Protein AF-A0A2G6R6C1-F1 (afdb_monomer_lite)

Secondary structure (DSSP, 8-state):
--SB--SGGGTT-BGGGS-HHHHHHHHHTT-HHHHHHHHHHHHS-GGGPBP-SGGGTTSBGGGS-HHHHHHHHHHS-TTSHHHHHHHHHHHHHHHHS-TTSSSTTS---

Structure (mmCIF, N/CA/C/O backbone):
data_AF-A0A2G6R6C1-F1
#
_entry.id   AF-A0A2G6R6C1-F1
#
loop_
_atom_site.group_PDB
_atom_site.id
_atom_site.type_symbol
_atom_site.label_atom_id
_atom_site.label_alt_id
_atom_site.label_comp_id
_atom_site.label_asym_id
_atom_site.label_entity_id
_atom_site.label_seq_id
_atom_site.pdbx_PDB_ins_code
_atom_site.Cartn_x
_atom_site.Cartn_y
_atom_site.Cartn_z
_atom_site.occupancy
_atom_site.B_iso_or_equiv
_atom_site.auth_seq_id
_atom_site.auth_comp_id
_atom_site.auth_asym_id
_atom_site.auth_atom_id
_atom_site.pdbx_PDB_model_num
ATOM 1 N N . MET A 1 1 ? 17.934 9.115 -2.618 1.00 61.44 1 MET A N 1
ATOM 2 C CA . MET A 1 1 ? 16.975 8.943 -3.725 1.00 61.44 1 MET A CA 1
ATOM 3 C C . MET A 1 1 ? 16.399 10.309 -4.036 1.00 61.44 1 MET A C 1
ATOM 5 O O . MET A 1 1 ? 16.113 11.025 -3.087 1.00 61.44 1 MET A O 1
ATOM 9 N N . SER A 1 2 ? 16.336 10.708 -5.306 1.00 72.50 2 SER A N 1
ATOM 10 C CA . SER A 1 2 ? 15.668 11.959 -5.683 1.00 72.50 2 SER A CA 1
ATOM 11 C C . SER A 1 2 ? 14.174 11.812 -5.410 1.00 72.50 2 SER A C 1
ATOM 13 O O . SER A 1 2 ? 13.586 10.823 -5.841 1.00 72.50 2 SER A O 1
ATOM 15 N N . ASP A 1 3 ? 13.561 12.789 -4.742 1.00 81.81 3 ASP A N 1
ATOM 16 C CA . ASP A 1 3 ? 12.105 12.813 -4.529 1.00 81.81 3 ASP A CA 1
ATOM 17 C C . ASP A 1 3 ? 11.329 13.084 -5.825 1.00 81.81 3 ASP A C 1
ATOM 19 O O . ASP A 1 3 ? 10.104 12.980 -5.856 1.00 81.81 3 ASP A O 1
ATOM 23 N N . ILE A 1 4 ? 12.053 13.410 -6.897 1.00 87.12 4 ILE A N 1
ATOM 24 C CA . ILE A 1 4 ? 11.532 13.827 -8.189 1.00 87.12 4 ILE A CA 1
ATOM 25 C C . ILE A 1 4 ? 11.965 12.827 -9.262 1.00 87.12 4 ILE A C 1
ATOM 27 O O . ILE A 1 4 ? 13.128 12.419 -9.309 1.00 87.12 4 ILE A O 1
ATOM 31 N N . ILE A 1 5 ? 11.029 12.491 -10.144 1.00 85.88 5 ILE A N 1
ATOM 32 C CA . ILE A 1 5 ? 11.220 11.662 -11.333 1.00 85.88 5 ILE A CA 1
ATOM 33 C C . ILE A 1 5 ? 12.059 12.432 -12.358 1.00 85.88 5 ILE A C 1
ATOM 35 O O . ILE A 1 5 ? 11.762 13.586 -12.679 1.00 85.88 5 ILE A O 1
ATOM 39 N N . ASP A 1 6 ? 13.091 11.805 -12.913 1.00 85.50 6 ASP A N 1
ATOM 40 C CA . ASP A 1 6 ? 14.014 12.427 -13.872 1.00 85.50 6 ASP A CA 1
ATOM 41 C C . ASP A 1 6 ? 13.837 11.939 -15.324 1.00 85.50 6 ASP A C 1
ATOM 43 O O . ASP A 1 6 ? 14.496 12.458 -16.234 1.00 85.50 6 ASP A O 1
ATOM 47 N N . PHE A 1 7 ? 12.892 11.025 -15.565 1.00 82.56 7 PHE A N 1
ATOM 48 C CA . PHE A 1 7 ? 12.642 10.386 -16.859 1.00 82.56 7 PHE A CA 1
ATOM 49 C C . PHE A 1 7 ? 11.201 10.554 -17.375 1.00 82.56 7 PHE A C 1
ATOM 51 O O . PHE A 1 7 ? 10.260 10.844 -16.635 1.00 82.56 7 PHE A O 1
ATOM 58 N N . GLY A 1 8 ? 11.027 10.310 -18.680 1.00 80.81 8 GLY A N 1
ATOM 59 C CA . GLY A 1 8 ? 9.719 10.194 -19.333 1.00 80.81 8 GLY A CA 1
ATOM 60 C C . GLY A 1 8 ? 8.844 11.452 -19.268 1.00 80.81 8 GLY A C 1
ATOM 61 O O . GLY A 1 8 ? 9.324 12.565 -19.061 1.00 80.81 8 GLY A O 1
ATOM 62 N N . ILE A 1 9 ? 7.534 11.258 -19.455 1.00 81.12 9 ILE A N 1
ATOM 63 C CA . ILE A 1 9 ? 6.527 12.337 -19.423 1.00 81.12 9 ILE A CA 1
ATOM 64 C C . ILE A 1 9 ? 6.258 12.880 -18.010 1.00 81.12 9 ILE A C 1
ATOM 66 O O . ILE A 1 9 ? 5.639 13.928 -17.866 1.00 81.12 9 ILE A O 1
ATOM 70 N N . TYR A 1 10 ? 6.729 12.180 -16.976 1.00 81.38 10 TYR A N 1
ATOM 71 C CA . TYR A 1 10 ? 6.545 12.542 -15.568 1.00 81.38 10 TYR A CA 1
ATOM 72 C C . TYR A 1 10 ? 7.770 13.251 -14.977 1.00 81.38 10 TYR A C 1
ATOM 74 O O . TYR A 1 10 ? 7.821 13.500 -13.773 1.00 81.38 10 TYR A O 1
ATOM 82 N N . LYS A 1 11 ? 8.756 13.597 -15.814 1.00 85.31 11 LYS A N 1
ATOM 83 C CA . LYS A 1 11 ? 9.954 14.319 -15.394 1.00 85.31 11 LYS A CA 1
ATOM 84 C C . LYS A 1 11 ? 9.583 15.607 -14.654 1.00 85.31 11 LYS A C 1
ATOM 86 O O . LYS A 1 11 ? 8.844 16.440 -15.173 1.00 85.31 11 LYS A O 1
ATOM 91 N N . GLY A 1 12 ? 10.137 15.787 -13.459 1.00 85.69 12 GLY A N 1
ATOM 92 C CA . GLY A 1 12 ? 9.858 16.941 -12.604 1.00 85.69 12 GLY A CA 1
ATOM 93 C C . GLY A 1 12 ? 8.701 16.742 -11.619 1.00 85.69 12 GLY A C 1
ATOM 94 O O . GLY A 1 12 ? 8.467 17.624 -10.795 1.00 85.69 12 GLY A O 1
ATOM 95 N N . LEU A 1 13 ? 7.996 15.606 -11.657 1.00 87.94 13 LEU A N 1
ATOM 96 C CA . LEU A 1 13 ? 6.983 15.267 -10.657 1.00 87.94 13 LEU A CA 1
ATOM 97 C C . LEU A 1 13 ? 7.579 14.505 -9.479 1.00 87.94 13 LEU A C 1
ATOM 99 O O . LEU A 1 13 ? 8.534 13.748 -9.622 1.00 87.94 13 LEU A O 1
ATOM 103 N N . GLU A 1 14 ? 6.965 14.684 -8.314 1.00 89.31 14 GLU A N 1
ATOM 104 C CA . GLU A 1 14 ? 7.311 13.927 -7.115 1.00 89.31 14 GLU A CA 1
ATOM 105 C C . GLU A 1 14 ? 6.766 12.496 -7.192 1.00 89.31 14 GLU A C 1
ATOM 107 O O . GLU A 1 14 ? 5.617 12.302 -7.597 1.00 89.31 14 GLU A O 1
ATOM 112 N N . TRP A 1 15 ? 7.534 11.512 -6.712 1.00 86.44 15 TRP A N 1
ATOM 113 C CA . TRP A 1 15 ? 7.108 10.102 -6.667 1.00 86.44 15 TRP A CA 1
ATOM 114 C C . TRP A 1 15 ? 5.761 9.906 -5.961 1.00 86.44 15 TRP A C 1
ATOM 116 O O . TRP A 1 15 ? 4.913 9.162 -6.444 1.00 86.44 15 TRP A O 1
ATOM 126 N N . LYS A 1 16 ? 5.513 10.669 -4.887 1.00 83.81 16 LYS A N 1
ATOM 127 C CA . LYS A 1 16 ? 4.262 10.627 -4.108 1.00 83.81 16 LYS A CA 1
ATOM 128 C C . LYS A 1 16 ? 3.010 11.063 -4.876 1.00 83.81 16 LYS A C 1
ATOM 130 O O . LYS A 1 16 ? 1.904 10.906 -4.373 1.00 83.81 16 LYS A O 1
ATOM 135 N N . LYS A 1 17 ? 3.177 11.698 -6.042 1.00 85.31 17 LYS A N 1
ATOM 136 C CA . LYS A 1 17 ? 2.065 12.140 -6.898 1.00 85.31 17 LYS A CA 1
ATOM 137 C C . LYS A 1 17 ? 1.653 11.080 -7.917 1.00 85.31 17 LYS A C 1
ATOM 139 O O . LYS A 1 17 ? 0.634 11.263 -8.577 1.00 85.31 17 LYS A O 1
ATOM 144 N N . LEU A 1 18 ? 2.431 10.009 -8.073 1.00 85.50 18 LEU A N 1
ATOM 145 C CA . LEU A 1 18 ? 2.044 8.873 -8.898 1.00 85.50 18 LEU A CA 1
ATOM 146 C C . LEU A 1 18 ? 1.074 7.974 -8.128 1.00 85.50 18 LEU A C 1
ATOM 148 O O . LEU A 1 18 ? 1.213 7.799 -6.918 1.00 85.50 18 LEU A O 1
ATOM 152 N N . SER A 1 19 ? 0.105 7.384 -8.833 1.00 83.44 19 SER A N 1
ATOM 153 C CA . SER A 1 19 ? -0.720 6.335 -8.233 1.00 83.44 19 SER A CA 1
ATOM 154 C C . SER A 1 19 ? 0.131 5.100 -7.946 1.00 83.44 19 SER A C 1
ATOM 156 O O . SER A 1 19 ? 1.130 4.846 -8.631 1.00 83.44 19 SER A O 1
ATOM 158 N N . SER A 1 20 ? -0.272 4.305 -6.955 1.00 83.00 20 SER A N 1
ATOM 159 C CA . SER A 1 20 ? 0.464 3.085 -6.632 1.00 83.00 20 SER A CA 1
ATOM 160 C C . SER A 1 20 ? 0.419 2.076 -7.779 1.00 83.00 20 SER A C 1
ATOM 162 O O . SER A 1 20 ? 1.420 1.408 -8.006 1.00 83.00 20 SER A O 1
ATOM 164 N N . GLU A 1 21 ? -0.660 2.002 -8.568 1.00 84.25 21 GLU A N 1
ATOM 165 C CA . GLU A 1 21 ? -0.697 1.133 -9.754 1.00 84.25 21 GLU A CA 1
ATOM 166 C C . GLU A 1 21 ? 0.338 1.532 -10.797 1.00 84.25 21 GLU A C 1
ATOM 168 O O . GLU A 1 21 ? 0.968 0.668 -11.400 1.00 84.25 21 GLU A O 1
ATOM 173 N N . TYR A 1 22 ? 0.524 2.834 -11.020 1.00 86.19 22 TYR A N 1
ATOM 174 C CA . TYR A 1 22 ? 1.512 3.292 -11.984 1.00 86.19 22 TYR A CA 1
ATOM 175 C C . TYR A 1 22 ? 2.937 3.004 -11.492 1.00 86.19 22 TYR A C 1
ATOM 177 O O . TYR A 1 22 ? 3.785 2.580 -12.275 1.00 86.19 22 TYR A O 1
ATOM 185 N N . LEU A 1 23 ? 3.186 3.172 -10.190 1.00 89.38 23 LEU A N 1
ATOM 186 C CA . LEU A 1 23 ? 4.451 2.789 -9.560 1.00 89.38 23 LEU A CA 1
ATOM 187 C C . LEU A 1 23 ? 4.726 1.285 -9.702 1.00 89.38 23 LEU A C 1
ATOM 189 O O . LEU A 1 23 ? 5.831 0.918 -10.088 1.00 89.38 23 LEU A O 1
ATOM 193 N N . HIS A 1 24 ? 3.725 0.429 -9.468 1.00 88.75 24 HIS A N 1
ATOM 194 C CA . HIS A 1 24 ? 3.842 -1.020 -9.688 1.00 88.75 24 HIS A CA 1
ATOM 195 C C . HIS A 1 24 ? 4.170 -1.339 -11.142 1.00 88.75 24 HIS A C 1
ATOM 197 O O . HIS A 1 24 ? 5.113 -2.073 -11.405 1.00 88.75 24 HIS A O 1
ATOM 203 N N . GLY A 1 25 ? 3.482 -0.705 -12.096 1.00 89.69 25 GLY A N 1
ATOM 204 C CA . GLY A 1 25 ? 3.782 -0.892 -13.516 1.00 89.69 25 GLY A CA 1
ATOM 205 C C . GLY A 1 25 ? 5.217 -0.497 -13.883 1.00 89.69 25 GLY A C 1
ATOM 206 O O . GLY A 1 25 ? 5.861 -1.171 -14.683 1.00 89.69 25 GLY A O 1
ATOM 207 N N . LEU A 1 26 ? 5.750 0.574 -13.289 1.00 90.62 26 LEU A N 1
ATOM 208 C CA . LEU A 1 26 ? 7.154 0.947 -13.465 1.00 90.62 26 LEU A CA 1
ATOM 209 C C . LEU A 1 26 ? 8.106 -0.098 -12.867 1.00 90.62 26 LEU A C 1
ATOM 211 O O . LEU A 1 26 ? 9.088 -0.449 -13.523 1.00 90.62 26 LEU A O 1
ATOM 215 N N . ALA A 1 27 ? 7.828 -0.587 -11.658 1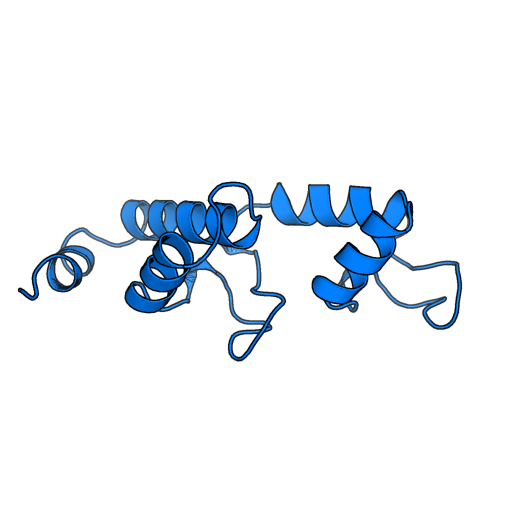.00 91.31 27 ALA A N 1
ATOM 216 C CA . ALA A 1 27 ? 8.633 -1.613 -10.999 1.00 91.31 27 ALA A CA 1
ATOM 217 C C . ALA A 1 27 ? 8.641 -2.927 -11.802 1.00 91.31 27 ALA A C 1
ATOM 219 O O . ALA A 1 27 ? 9.713 -3.463 -12.077 1.00 91.31 27 ALA A O 1
ATOM 220 N N . ASP A 1 28 ? 7.482 -3.362 -12.305 1.00 91.94 28 ASP A N 1
ATOM 221 C CA . ASP A 1 28 ? 7.329 -4.543 -13.169 1.00 91.94 28 ASP A CA 1
ATOM 222 C C . ASP A 1 28 ? 8.126 -4.425 -14.480 1.00 91.94 28 ASP A C 1
ATOM 224 O O . ASP A 1 28 ? 8.617 -5.416 -15.021 1.00 91.94 28 ASP A O 1
ATOM 228 N N . MET A 1 29 ? 8.301 -3.201 -14.991 1.00 92.25 29 MET A N 1
ATOM 229 C CA . MET A 1 29 ? 9.153 -2.905 -16.152 1.00 92.25 29 MET A CA 1
ATOM 230 C C . MET A 1 29 ? 10.651 -2.792 -15.805 1.00 92.25 29 MET A C 1
ATOM 232 O O . MET A 1 29 ? 11.460 -2.467 -16.677 1.00 92.25 29 MET A O 1
ATOM 236 N N . GLY A 1 30 ? 11.040 -3.050 -14.554 1.00 90.56 30 GLY A N 1
ATOM 237 C CA . GLY A 1 30 ? 12.424 -3.019 -14.080 1.00 90.56 30 GLY A CA 1
ATOM 238 C C . GLY A 1 30 ? 12.906 -1.645 -13.612 1.00 90.56 30 GLY A C 1
ATOM 239 O O . GLY A 1 30 ? 14.115 -1.412 -13.532 1.00 90.56 30 GLY A O 1
ATOM 240 N N . ASN A 1 31 ? 12.002 -0.704 -13.317 1.00 90.94 31 ASN A N 1
ATOM 241 C CA . ASN A 1 31 ? 12.389 0.587 -12.759 1.00 90.94 31 ASN A CA 1
ATOM 242 C C . ASN A 1 31 ? 12.745 0.456 -11.270 1.00 90.94 31 ASN A C 1
ATOM 244 O O . ASN A 1 31 ? 11.874 0.461 -10.403 1.00 90.94 31 ASN A O 1
ATOM 248 N N . ILE A 1 32 ? 14.047 0.419 -10.988 1.00 91.12 32 ILE A N 1
ATOM 249 C CA . ILE A 1 32 ? 14.600 0.279 -9.631 1.00 91.12 32 ILE A CA 1
ATOM 250 C C . ILE A 1 32 ? 14.122 1.402 -8.697 1.00 91.12 32 ILE A C 1
ATOM 252 O O . ILE A 1 32 ? 13.876 1.165 -7.522 1.00 91.12 32 ILE A O 1
ATOM 256 N N . GLN A 1 33 ? 13.944 2.627 -9.203 1.00 90.25 33 GLN A N 1
ATOM 257 C CA . GLN A 1 33 ? 13.481 3.735 -8.365 1.00 90.25 33 GLN A CA 1
ATOM 258 C C . GLN A 1 33 ? 11.996 3.601 -7.997 1.00 90.25 33 GLN A C 1
ATOM 260 O O . GLN A 1 33 ? 11.593 3.986 -6.905 1.00 90.25 33 GLN A O 1
ATOM 265 N N . ALA A 1 34 ? 11.163 3.049 -8.875 1.00 90.12 3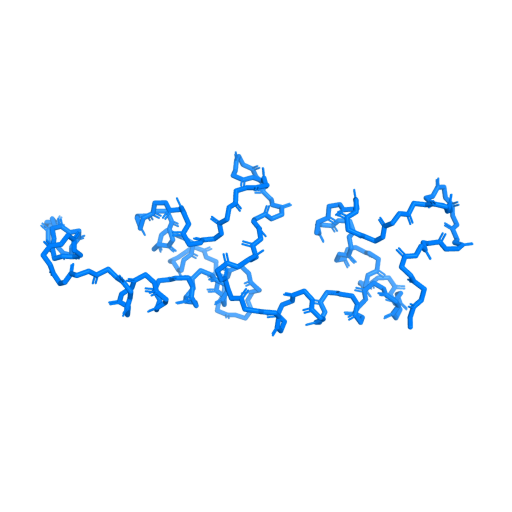4 ALA A N 1
ATOM 266 C CA . ALA A 1 34 ? 9.779 2.765 -8.511 1.00 90.12 34 ALA A CA 1
ATOM 267 C C . ALA A 1 34 ? 9.706 1.655 -7.451 1.00 90.12 34 ALA A C 1
ATOM 269 O O . ALA A 1 34 ? 8.967 1.795 -6.478 1.00 90.12 34 ALA A O 1
ATOM 270 N N . ASP A 1 35 ? 10.523 0.611 -7.607 1.00 90.88 35 ASP A N 1
ATOM 271 C CA . ASP A 1 35 ? 10.612 -0.517 -6.675 1.00 90.88 35 ASP A CA 1
ATOM 272 C C . ASP A 1 35 ? 11.081 -0.071 -5.276 1.00 90.88 35 ASP A C 1
ATOM 274 O O . ASP A 1 35 ? 10.369 -0.245 -4.288 1.00 90.88 35 ASP A O 1
ATOM 278 N N . GLU A 1 36 ? 12.199 0.658 -5.194 1.00 91.88 36 GLU A N 1
ATOM 279 C CA . GLU A 1 36 ? 12.704 1.246 -3.942 1.00 91.88 36 GLU A CA 1
ATOM 280 C C . GLU A 1 36 ? 11.692 2.198 -3.275 1.00 91.88 36 GLU A C 1
ATOM 282 O O . GLU A 1 36 ? 11.652 2.328 -2.046 1.00 91.88 36 GLU A O 1
ATOM 287 N N . TYR A 1 37 ? 10.898 2.927 -4.066 1.00 90.62 37 TYR A N 1
ATOM 288 C CA . TYR A 1 37 ? 9.877 3.826 -3.532 1.00 90.62 37 TYR A CA 1
ATOM 289 C C . TYR A 1 37 ? 8.695 3.044 -2.948 1.00 90.62 37 TYR A C 1
ATOM 291 O O . TYR A 1 37 ? 8.240 3.361 -1.847 1.00 90.62 37 TYR A O 1
ATOM 299 N N . LEU A 1 38 ? 8.223 2.011 -3.651 1.00 90.50 38 LEU A N 1
ATOM 300 C CA . LEU A 1 38 ? 7.178 1.110 -3.165 1.00 90.50 38 LEU A CA 1
ATOM 301 C C . LEU A 1 38 ? 7.620 0.384 -1.894 1.00 90.50 38 LEU A C 1
ATOM 303 O O . LEU A 1 38 ? 6.857 0.337 -0.932 1.00 90.50 38 LEU A O 1
ATOM 307 N N . GLU A 1 39 ? 8.859 -0.102 -1.840 1.00 91.19 39 GLU A N 1
ATOM 308 C CA . GLU A 1 39 ? 9.418 -0.730 -0.643 1.00 91.19 39 GLU A CA 1
ATOM 309 C C . GLU A 1 39 ? 9.374 0.224 0.561 1.00 91.19 39 GLU A C 1
ATOM 311 O O . GLU A 1 39 ? 8.900 -0.142 1.638 1.00 91.19 39 GLU A O 1
ATOM 316 N N . LYS A 1 40 ? 9.793 1.485 0.387 1.00 90.69 40 LYS A N 1
ATOM 317 C CA . LYS A 1 40 ? 9.706 2.503 1.449 1.00 90.69 40 LYS A CA 1
ATOM 318 C C . LYS A 1 40 ? 8.272 2.799 1.858 1.00 90.69 40 LYS A C 1
ATOM 320 O O . LYS A 1 40 ? 8.000 2.929 3.051 1.00 90.69 40 LYS A O 1
ATOM 325 N N . LEU A 1 41 ? 7.371 2.921 0.885 1.00 88.69 41 LEU A N 1
ATOM 326 C CA . LEU A 1 41 ? 5.958 3.175 1.137 1.00 88.69 41 LEU A CA 1
ATOM 327 C C . LEU A 1 41 ? 5.371 2.049 1.989 1.00 88.69 41 LEU A C 1
ATOM 329 O O . LEU A 1 41 ? 4.751 2.316 3.015 1.00 88.69 41 LEU A O 1
ATOM 333 N N . TYR A 1 42 ? 5.636 0.798 1.626 1.00 90.31 42 TYR A N 1
ATOM 334 C CA . TYR A 1 42 ? 5.093 -0.357 2.329 1.00 90.31 42 TYR A CA 1
ATOM 335 C C . TYR A 1 42 ? 5.774 -0.631 3.663 1.00 90.31 42 TYR A C 1
ATOM 337 O O . TYR A 1 42 ? 5.104 -1.091 4.583 1.00 90.31 42 TYR A O 1
ATOM 345 N N . ASN A 1 43 ? 7.038 -0.256 3.836 1.00 91.38 43 ASN A N 1
ATOM 346 C CA . ASN A 1 43 ? 7.722 -0.344 5.127 1.00 91.38 43 ASN A CA 1
ATOM 347 C C . ASN A 1 43 ? 7.389 0.808 6.089 1.00 91.38 43 ASN A C 1
ATOM 349 O O . ASN A 1 43 ? 7.795 0.769 7.250 1.00 91.38 43 ASN A O 1
ATOM 353 N N . SER A 1 44 ? 6.643 1.824 5.648 1.00 92.00 44 SER A N 1
ATOM 354 C CA . SER A 1 44 ? 6.219 2.918 6.525 1.00 92.00 44 SER A CA 1
ATOM 355 C C . SER A 1 44 ? 5.158 2.473 7.555 1.00 92.00 44 SER A C 1
ATOM 357 O O . SER A 1 44 ? 4.536 1.413 7.389 1.00 92.00 44 SER A O 1
ATOM 359 N N . PRO A 1 45 ? 4.940 3.238 8.641 1.00 94.88 45 PRO A N 1
ATOM 360 C CA . PRO A 1 45 ? 3.883 2.953 9.614 1.00 94.88 45 PRO A CA 1
ATOM 361 C C . PRO A 1 45 ? 2.494 2.917 8.961 1.00 94.88 45 PRO A C 1
ATOM 363 O O . PRO A 1 45 ? 2.198 3.728 8.086 1.00 94.88 45 PRO A O 1
ATOM 366 N N . ILE A 1 46 ? 1.645 1.962 9.346 1.00 94.81 46 ILE A N 1
ATOM 367 C CA . ILE A 1 46 ? 0.368 1.707 8.654 1.00 94.81 46 ILE A CA 1
ATOM 368 C C . ILE A 1 46 ? -0.638 2.853 8.840 1.00 94.81 46 ILE A C 1
ATOM 370 O O . ILE A 1 46 ? -1.429 3.136 7.946 1.00 94.81 46 ILE A O 1
ATOM 374 N N . GLU A 1 47 ? -0.552 3.566 9.959 1.00 93.44 47 GLU A N 1
ATOM 375 C CA . GLU A 1 47 ? -1.405 4.691 10.337 1.00 93.44 47 GLU A CA 1
ATOM 376 C C . GLU A 1 47 ? -1.224 5.943 9.469 1.00 93.44 47 GLU A C 1
ATOM 378 O O . GLU A 1 47 ? -2.073 6.829 9.490 1.00 93.44 47 GLU A O 1
ATOM 383 N N . ILE A 1 48 ? -0.146 6.012 8.680 1.00 92.88 48 ILE A N 1
ATOM 384 C CA . ILE A 1 48 ? 0.088 7.096 7.714 1.00 92.88 48 ILE A CA 1
ATOM 385 C C . ILE A 1 48 ? -0.031 6.639 6.256 1.00 92.88 48 ILE A C 1
ATOM 387 O O . ILE A 1 48 ? 0.130 7.452 5.344 1.00 92.88 48 ILE A O 1
ATOM 391 N N . GLN A 1 49 ? -0.276 5.349 6.011 1.00 92.56 49 GLN A N 1
ATOM 392 C CA . GLN A 1 49 ? -0.379 4.820 4.656 1.00 92.56 49 GLN A CA 1
ATOM 393 C C . GLN A 1 49 ? -1.774 5.043 4.082 1.00 92.56 49 GLN A C 1
ATOM 395 O O . GLN A 1 49 ? -2.787 4.758 4.723 1.00 92.56 49 GLN A O 1
ATOM 400 N N . THR A 1 50 ? -1.819 5.472 2.822 1.00 91.81 50 THR A N 1
ATOM 401 C CA . THR A 1 50 ? -3.059 5.645 2.070 1.00 91.81 50 THR A CA 1
ATOM 402 C C . THR A 1 50 ? -3.315 4.487 1.112 1.00 91.81 50 THR A C 1
ATOM 404 O O . THR A 1 50 ? -2.405 3.830 0.595 1.00 91.81 50 THR A O 1
ATOM 407 N N . VAL A 1 51 ? -4.591 4.233 0.852 1.00 90.75 51 VAL A N 1
ATOM 408 C CA . VAL A 1 51 ? -5.039 3.320 -0.192 1.00 90.75 51 VAL A CA 1
ATOM 409 C C . VAL A 1 51 ? -4.735 3.961 -1.541 1.00 90.75 51 VAL A C 1
ATOM 411 O O . VAL A 1 51 ? -5.120 5.095 -1.800 1.00 90.75 51 VAL A O 1
ATOM 414 N N . GLY A 1 52 ? -4.046 3.238 -2.419 1.00 85.75 52 GLY A N 1
ATOM 415 C CA . GLY A 1 52 ? -3.692 3.753 -3.744 1.00 85.75 52 GLY A CA 1
ATOM 416 C C . GLY A 1 52 ? -4.639 3.339 -4.869 1.00 85.75 52 GLY A C 1
ATOM 417 O O . GLY A 1 52 ? -4.326 3.624 -6.012 1.00 85.75 52 GLY A O 1
ATOM 418 N N . PHE A 1 53 ? -5.749 2.654 -4.564 1.00 84.56 53 PHE A N 1
ATOM 419 C CA . PHE A 1 53 ? -6.603 2.005 -5.560 1.00 84.56 53 PHE A CA 1
ATOM 420 C C . PHE A 1 53 ? -8.102 2.158 -5.285 1.00 84.56 53 PHE A C 1
ATOM 422 O O . PHE A 1 53 ? -8.549 2.291 -4.145 1.00 84.56 53 PHE A O 1
ATOM 429 N N . GLY A 1 54 ? -8.903 2.021 -6.345 1.00 84.12 54 GLY A N 1
ATOM 430 C CA . GLY A 1 54 ? -10.360 1.914 -6.253 1.00 84.12 54 GLY A CA 1
ATOM 431 C C . GLY A 1 54 ? -11.044 3.130 -5.616 1.00 84.12 54 GLY A C 1
ATOM 432 O O . GLY A 1 54 ? -10.516 4.239 -5.604 1.00 84.12 54 GLY A O 1
ATOM 433 N N . LYS A 1 55 ? -12.255 2.917 -5.083 1.00 86.12 55 LYS A N 1
ATOM 434 C CA . LYS A 1 55 ? -13.107 3.994 -4.539 1.00 86.12 55 LYS A CA 1
ATOM 435 C C . LYS A 1 55 ? -12.564 4.657 -3.268 1.00 86.12 55 LYS A C 1
ATOM 437 O O . LYS A 1 55 ? -12.996 5.751 -2.937 1.00 86.12 55 LYS A O 1
ATOM 442 N N . PHE A 1 56 ? -11.651 3.987 -2.567 1.00 90.12 56 PHE A N 1
ATOM 443 C CA . PHE A 1 56 ? -11.034 4.478 -1.333 1.00 90.12 56 PHE A CA 1
ATOM 444 C C . PHE A 1 56 ? -9.658 5.103 -1.576 1.00 90.12 56 PHE A C 1
ATOM 446 O O . PHE A 1 56 ? -8.934 5.375 -0.626 1.00 90.12 56 PHE A O 1
ATOM 453 N N . SER A 1 57 ? -9.274 5.316 -2.838 1.00 87.75 57 SER A N 1
ATOM 454 C CA . SER A 1 57 ? -7.993 5.928 -3.172 1.00 87.75 57 SER A CA 1
ATOM 455 C C . SER A 1 57 ? -7.808 7.265 -2.443 1.00 87.75 57 SER A C 1
ATOM 457 O O . SER A 1 57 ? -8.632 8.168 -2.567 1.00 87.75 57 SER A O 1
ATOM 459 N N . GLY A 1 58 ? -6.701 7.398 -1.715 1.00 87.19 58 GLY A N 1
ATOM 460 C CA . GLY A 1 58 ? -6.353 8.566 -0.907 1.00 87.19 58 GLY A CA 1
ATOM 461 C C . GLY A 1 58 ? -6.788 8.496 0.560 1.00 87.19 58 GLY A C 1
ATOM 462 O O . GLY A 1 58 ? -6.253 9.262 1.357 1.00 87.19 58 GLY A O 1
ATOM 463 N N . SER A 1 59 ? -7.688 7.584 0.939 1.00 93.06 59 SER A N 1
ATOM 464 C CA . SER A 1 59 ? -8.062 7.350 2.343 1.00 93.06 59 SER A CA 1
ATOM 465 C C . SER A 1 59 ? -6.962 6.605 3.095 1.00 93.06 59 SER A C 1
ATOM 467 O O . SER A 1 59 ? -6.233 5.816 2.488 1.00 93.06 59 SER A O 1
ATOM 469 N N . LEU A 1 60 ? -6.846 6.815 4.409 1.00 94.69 60 LEU A N 1
ATOM 470 C CA . LEU A 1 60 ? -5.924 6.041 5.240 1.00 94.69 60 LEU A CA 1
ATOM 471 C C . LEU A 1 60 ? -6.414 4.601 5.398 1.00 94.69 60 LEU A C 1
ATOM 473 O O . LEU A 1 60 ? -7.609 4.351 5.539 1.00 94.69 60 LEU A O 1
ATOM 477 N N . TRP A 1 61 ? -5.480 3.650 5.429 1.00 95.25 61 TRP A N 1
ATOM 478 C CA . TRP A 1 61 ? -5.804 2.236 5.649 1.00 95.25 61 TRP A CA 1
ATOM 479 C C . TRP A 1 61 ? -6.515 1.990 6.980 1.00 95.25 61 TRP A C 1
ATOM 481 O O . TRP A 1 61 ? -7.440 1.186 7.044 1.00 95.25 61 TRP A O 1
ATOM 491 N N . VAL A 1 62 ? -6.096 2.702 8.025 1.00 95.62 62 VAL A N 1
ATOM 492 C CA . VAL A 1 62 ? -6.647 2.585 9.384 1.00 95.62 62 VAL A CA 1
ATOM 493 C C . VAL A 1 62 ? -8.007 3.269 9.555 1.00 95.62 62 VAL A C 1
ATOM 495 O O . VAL A 1 62 ? -8.653 3.083 10.578 1.00 95.62 62 VAL A O 1
ATOM 498 N N . GLU A 1 63 ? -8.443 4.052 8.566 1.00 94.12 63 GLU A N 1
ATOM 499 C CA . GLU A 1 63 ? -9.764 4.695 8.535 1.00 94.12 63 GLU A CA 1
ATOM 500 C C . GLU A 1 63 ? -10.776 3.904 7.695 1.00 94.12 63 GLU A C 1
ATOM 502 O O . GLU A 1 63 ? -11.935 4.304 7.581 1.00 94.12 63 GLU A O 1
ATOM 507 N N . LEU A 1 64 ? -10.348 2.807 7.061 1.00 93.69 64 LEU A N 1
ATOM 508 C CA . LEU A 1 64 ? -11.258 1.964 6.301 1.00 93.69 64 LEU A CA 1
ATOM 509 C C . LEU A 1 64 ? -12.170 1.176 7.234 1.00 93.69 64 LEU A C 1
ATOM 511 O O . LEU A 1 64 ? -11.778 0.738 8.313 1.00 93.69 64 LEU A O 1
ATOM 515 N N . ASP A 1 65 ? -13.381 0.952 6.744 1.00 93.06 65 ASP A N 1
ATOM 516 C CA . ASP A 1 65 ? -14.356 0.090 7.386 1.00 93.06 65 ASP A CA 1
ATOM 517 C C . ASP A 1 65 ? -13.812 -1.341 7.575 1.00 93.06 65 ASP A C 1
ATOM 519 O O . ASP A 1 65 ? -13.166 -1.905 6.681 1.00 93.06 65 ASP A O 1
ATOM 523 N N . VAL A 1 66 ? -14.077 -1.922 8.747 1.00 93.19 66 VAL A N 1
ATOM 524 C CA . VAL A 1 66 ? -13.574 -3.245 9.144 1.00 93.19 66 VAL A CA 1
ATOM 525 C C . VAL A 1 66 ? -14.091 -4.343 8.209 1.00 93.19 66 VAL A C 1
ATOM 527 O O . VAL A 1 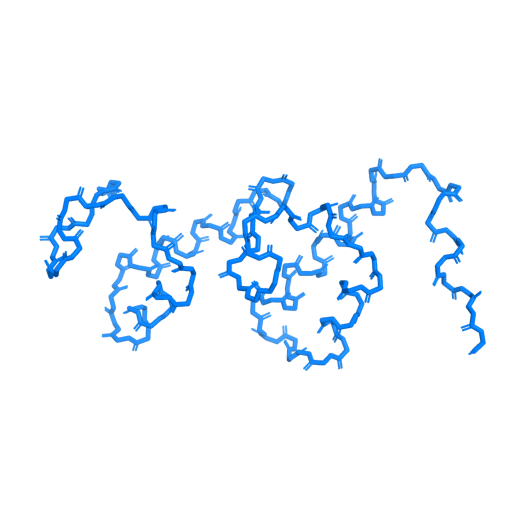66 ? -13.308 -5.214 7.816 1.00 93.19 66 VAL A O 1
ATOM 530 N N . ASP A 1 67 ? -15.347 -4.269 7.756 1.00 94.31 67 ASP A N 1
ATOM 531 C CA . ASP A 1 67 ? -15.913 -5.244 6.816 1.00 94.31 67 ASP A CA 1
ATOM 532 C C . ASP A 1 67 ? -15.205 -5.170 5.467 1.00 94.31 67 ASP A C 1
ATOM 534 O O . ASP A 1 67 ? -14.939 -6.191 4.828 1.00 94.31 67 ASP A O 1
ATOM 538 N N . TYR A 1 68 ? -14.840 -3.963 5.030 1.00 93.62 68 TYR A N 1
ATOM 539 C CA . TYR A 1 68 ? -14.074 -3.798 3.800 1.00 93.62 68 TYR A CA 1
ATOM 540 C C . TYR A 1 68 ? -12.661 -4.383 3.917 1.00 93.62 68 TYR A C 1
ATOM 542 O O . TYR A 1 68 ? -12.185 -5.034 2.983 1.00 93.62 68 TYR A O 1
ATOM 550 N N . LEU A 1 69 ? -11.995 -4.202 5.059 1.00 95.00 69 LEU A N 1
ATOM 551 C CA . LEU A 1 69 ? -10.686 -4.806 5.307 1.00 95.00 69 LEU A CA 1
ATOM 552 C C . LEU A 1 69 ? -10.776 -6.340 5.310 1.00 95.00 69 LEU A C 1
ATOM 554 O O . LEU A 1 69 ? -9.980 -6.996 4.637 1.00 95.00 69 LEU A O 1
ATOM 558 N N . HIS A 1 70 ? -11.783 -6.918 5.969 1.00 95.19 70 HIS A N 1
ATOM 559 C CA . HIS A 1 70 ? -12.038 -8.361 5.920 1.00 95.19 70 HIS A CA 1
ATOM 560 C C . HIS A 1 70 ? -12.380 -8.853 4.513 1.00 95.19 70 HIS A C 1
ATOM 562 O O . HIS A 1 70 ? -11.901 -9.909 4.092 1.00 95.19 70 HIS A O 1
ATOM 568 N N . TRP A 1 71 ? -13.150 -8.080 3.745 1.00 95.25 71 TRP A N 1
ATOM 569 C CA . TRP A 1 71 ? -13.431 -8.398 2.350 1.00 95.25 71 TRP A CA 1
ATOM 570 C C . TRP A 1 71 ? -12.140 -8.500 1.528 1.00 95.25 71 TRP A C 1
ATOM 572 O O . TRP A 1 71 ? -11.997 -9.454 0.761 1.00 95.25 71 TRP A O 1
ATOM 582 N N . ILE A 1 72 ? -11.175 -7.588 1.717 1.00 94.69 72 ILE A N 1
ATOM 583 C CA . ILE A 1 72 ? -9.863 -7.672 1.054 1.00 94.69 72 ILE A CA 1
ATOM 584 C C . ILE A 1 72 ? -9.158 -8.977 1.433 1.00 94.69 72 ILE A C 1
ATOM 586 O O . ILE A 1 72 ? -8.708 -9.691 0.539 1.00 94.69 72 ILE A O 1
ATOM 590 N N . LEU A 1 73 ? -9.092 -9.315 2.724 1.00 95.69 73 LEU A N 1
ATOM 591 C CA . LEU A 1 73 ? -8.417 -10.535 3.184 1.00 95.69 73 LEU A CA 1
ATOM 592 C C . LEU A 1 73 ? -9.029 -11.817 2.597 1.00 95.69 73 LEU A C 1
ATOM 594 O O . LEU A 1 73 ? -8.306 -12.767 2.312 1.00 95.69 73 LEU A O 1
ATOM 598 N N . ASN A 1 74 ? -10.343 -11.834 2.372 1.00 96.00 74 ASN A N 1
ATOM 599 C CA . ASN A 1 74 ? -11.051 -13.001 1.843 1.00 96.00 74 ASN A CA 1
ATOM 600 C C . ASN A 1 74 ? -11.004 -13.122 0.311 1.00 96.00 74 ASN A C 1
ATOM 602 O O . ASN A 1 74 ? -11.221 -14.210 -0.218 1.00 96.00 74 ASN A O 1
ATOM 606 N N . ASN A 1 75 ? -10.764 -12.023 -0.412 1.00 95.69 75 ASN A N 1
ATOM 607 C CA . ASN A 1 75 ? -10.872 -11.983 -1.878 1.00 95.69 75 ASN A CA 1
ATOM 608 C C . ASN A 1 75 ? -9.544 -11.712 -2.593 1.00 95.69 75 ASN A C 1
ATOM 610 O O . ASN A 1 75 ? -9.468 -11.839 -3.815 1.00 95.69 75 ASN A O 1
ATOM 614 N N . VAL A 1 76 ? -8.505 -11.313 -1.862 1.00 94.00 76 VAL A N 1
ATOM 615 C CA . VAL A 1 76 ? -7.190 -10.997 -2.415 1.00 94.00 76 VAL A CA 1
ATOM 616 C C . VAL A 1 76 ? -6.163 -11.996 -1.894 1.00 94.00 76 VAL A C 1
ATOM 618 O O . VAL A 1 76 ? -6.155 -12.318 -0.709 1.00 94.00 76 VAL A O 1
ATOM 621 N N . ASP A 1 77 ? -5.283 -12.462 -2.783 1.00 94.50 77 ASP A N 1
ATOM 622 C CA . ASP A 1 77 ? -4.211 -13.406 -2.453 1.00 94.50 77 ASP A CA 1
ATOM 623 C C . ASP A 1 77 ? -3.338 -12.914 -1.286 1.00 94.50 77 ASP A C 1
ATOM 625 O O . ASP A 1 77 ? -3.008 -11.728 -1.203 1.00 94.50 77 ASP A O 1
ATOM 629 N N . VAL A 1 78 ? -2.934 -13.838 -0.414 1.00 91.50 78 VAL A N 1
ATOM 630 C CA . VAL A 1 78 ? -2.093 -13.581 0.765 1.00 91.50 78 VAL A CA 1
ATOM 631 C C . VAL A 1 78 ? -0.737 -12.960 0.424 1.00 91.50 78 VAL A C 1
ATOM 633 O O . VAL A 1 78 ? -0.183 -12.224 1.238 1.00 91.50 78 VAL A O 1
ATOM 636 N N . SER A 1 79 ? -0.196 -13.216 -0.773 1.00 90.88 79 SER A N 1
ATOM 637 C CA . SER A 1 79 ? 1.059 -12.616 -1.234 1.00 90.88 79 SER A CA 1
ATOM 638 C C . SER A 1 79 ? 0.871 -11.212 -1.810 1.00 90.88 79 SER A C 1
ATOM 640 O O . SER A 1 79 ? 1.849 -10.533 -2.122 1.00 90.88 79 SER A O 1
ATOM 642 N N . ASN A 1 80 ? -0.372 -10.768 -2.013 1.00 91.25 80 ASN A N 1
ATOM 643 C CA . ASN A 1 80 ? -0.651 -9.453 -2.561 1.00 91.25 80 ASN A CA 1
ATOM 644 C C . ASN A 1 80 ? -0.456 -8.378 -1.492 1.00 91.25 80 ASN A C 1
ATOM 646 O O . ASN A 1 80 ? -0.971 -8.475 -0.377 1.00 91.25 80 ASN A O 1
ATOM 650 N N . ILE A 1 81 ? 0.186 -7.276 -1.871 1.00 91.31 81 ILE A N 1
ATOM 651 C CA . ILE A 1 81 ? 0.424 -6.162 -0.956 1.00 91.31 81 ILE A CA 1
ATOM 652 C C . ILE A 1 81 ? -0.860 -5.608 -0.325 1.00 91.31 81 ILE A C 1
ATOM 654 O O . ILE A 1 81 ? -0.855 -5.219 0.837 1.00 91.31 81 ILE A O 1
ATOM 658 N N . LYS A 1 82 ? -1.989 -5.625 -1.043 1.00 92.81 82 LYS A N 1
ATOM 659 C CA . LYS A 1 82 ? -3.279 -5.163 -0.510 1.00 92.81 82 LYS A CA 1
ATOM 660 C C . LYS A 1 82 ? -3.748 -6.026 0.661 1.00 92.81 82 LYS A C 1
ATOM 662 O O . LYS A 1 82 ? -4.274 -5.480 1.624 1.00 92.81 82 LYS A O 1
ATOM 667 N N . HIS A 1 83 ? -3.526 -7.340 0.594 1.00 94.69 83 HIS A N 1
ATOM 668 C CA . HIS A 1 83 ? -3.840 -8.268 1.680 1.00 94.69 83 HIS A CA 1
ATOM 669 C C . HIS A 1 83 ? -2.956 -7.984 2.900 1.00 94.69 83 HIS A C 1
ATOM 671 O O . HIS A 1 83 ? -3.452 -7.838 4.014 1.00 94.69 83 HIS A O 1
ATOM 677 N N . ILE A 1 84 ? -1.650 -7.815 2.678 1.00 94.94 84 ILE A N 1
ATOM 678 C CA . ILE A 1 84 ? -0.682 -7.504 3.738 1.00 94.94 84 ILE A CA 1
ATOM 679 C C . ILE A 1 84 ? -1.042 -6.187 4.443 1.00 94.94 84 ILE A C 1
ATOM 681 O O . ILE A 1 84 ? -1.066 -6.126 5.672 1.00 94.94 84 ILE A O 1
ATOM 685 N N . LEU A 1 85 ? -1.352 -5.132 3.683 1.00 95.19 85 LEU A N 1
ATOM 686 C CA . LEU A 1 85 ? -1.720 -3.828 4.238 1.00 95.19 85 LEU A CA 1
ATOM 687 C C . LEU A 1 85 ? -3.062 -3.867 4.974 1.00 95.19 85 LEU A C 1
ATOM 689 O O . LEU A 1 85 ? -3.157 -3.307 6.063 1.00 95.19 85 LEU A O 1
ATOM 693 N N . ALA A 1 86 ? -4.061 -4.582 4.447 1.00 96.06 86 ALA A N 1
ATOM 694 C CA . ALA A 1 86 ? -5.337 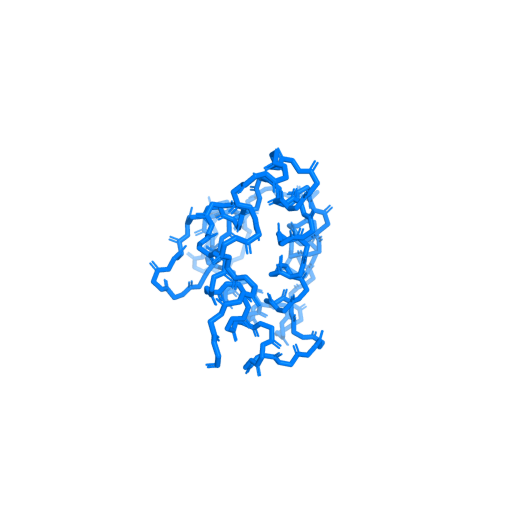-4.770 5.134 1.00 96.06 86 ALA A CA 1
ATOM 695 C C . ALA A 1 86 ? -5.164 -5.502 6.475 1.00 96.06 86 ALA A C 1
ATOM 697 O 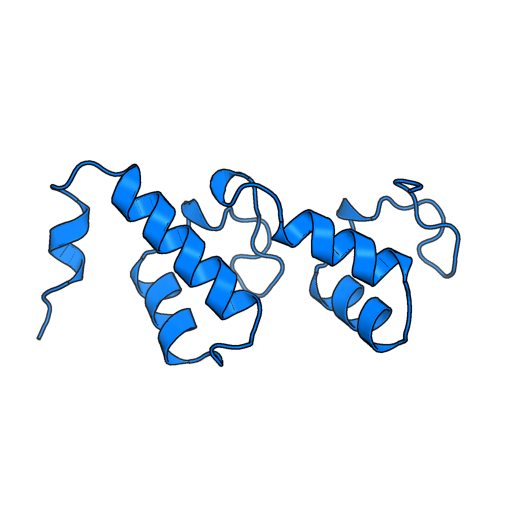O . ALA A 1 86 ? -5.727 -5.085 7.486 1.00 96.06 86 ALA A O 1
ATOM 698 N N . SER A 1 87 ? -4.330 -6.547 6.509 1.00 96.50 87 SER A N 1
ATOM 699 C CA . SER A 1 87 ? -4.036 -7.290 7.739 1.00 96.50 87 SER A CA 1
ATOM 700 C C . SER A 1 87 ? -3.357 -6.401 8.781 1.00 96.50 87 SER A C 1
ATOM 702 O O . SER A 1 87 ? -3.738 -6.418 9.949 1.00 96.50 87 SER A O 1
ATOM 704 N N . ARG A 1 88 ? -2.374 -5.593 8.363 1.00 96.50 88 ARG A N 1
ATOM 705 C CA . ARG A 1 88 ? -1.684 -4.642 9.248 1.00 96.50 88 ARG A CA 1
ATOM 706 C C . ARG A 1 88 ? -2.619 -3.553 9.766 1.00 96.50 88 ARG A C 1
ATOM 708 O O . ARG A 1 88 ? -2.493 -3.146 10.917 1.00 96.50 88 ARG A O 1
ATOM 715 N N . ALA A 1 89 ? -3.547 -3.083 8.934 1.00 96.38 89 ALA A N 1
ATOM 716 C CA . ALA A 1 89 ? -4.529 -2.079 9.323 1.00 96.38 89 ALA A CA 1
ATOM 717 C C . ALA A 1 89 ? -5.475 -2.623 10.399 1.00 96.38 89 ALA A C 1
ATOM 719 O O . ALA A 1 89 ? -5.651 -1.979 11.428 1.00 96.38 89 ALA A O 1
ATOM 720 N N . LEU A 1 90 ? -6.005 -3.838 10.217 1.00 95.62 90 LEU A N 1
ATOM 721 C CA . LEU A 1 90 ? -6.847 -4.498 11.220 1.00 95.62 90 LEU A CA 1
ATOM 722 C C . LEU A 1 90 ? -6.111 -4.727 12.540 1.00 95.62 90 LEU A C 1
ATOM 724 O O . LEU A 1 90 ? -6.677 -4.488 13.604 1.00 95.62 90 LEU A O 1
ATOM 728 N N . GLU A 1 91 ? -4.851 -5.160 12.487 1.00 95.19 91 GLU A N 1
ATOM 729 C CA . GLU A 1 91 ? -4.030 -5.324 13.688 1.00 95.19 91 GLU A CA 1
ATOM 730 C C . GLU A 1 91 ? -3.823 -3.989 14.415 1.00 95.19 91 GLU A C 1
ATOM 732 O O . GLU A 1 91 ? -3.970 -3.917 15.635 1.00 95.19 91 GLU A O 1
ATOM 737 N N . TYR A 1 92 ? -3.544 -2.914 13.673 1.00 94.75 92 TYR A N 1
ATOM 738 C CA . TYR A 1 92 ? -3.431 -1.577 14.244 1.00 94.75 92 TYR A CA 1
ATOM 739 C C . TYR A 1 92 ? -4.739 -1.127 14.898 1.00 94.75 92 TYR A C 1
ATOM 741 O O . TYR A 1 92 ? -4.713 -0.709 16.054 1.00 94.75 92 TYR A O 1
ATOM 749 N N . ILE A 1 93 ? -5.873 -1.244 14.201 1.00 93.19 93 ILE A N 1
ATOM 750 C CA . ILE A 1 93 ? -7.189 -0.849 14.724 1.00 93.19 93 ILE A CA 1
ATOM 751 C C . ILE A 1 93 ? -7.494 -1.644 15.997 1.00 93.19 93 ILE A C 1
ATOM 753 O O . ILE A 1 93 ? -7.800 -1.055 17.025 1.00 93.19 93 ILE A O 1
ATOM 757 N N . LYS A 1 94 ? -7.310 -2.967 15.984 1.00 91.25 94 LYS A N 1
ATOM 758 C CA . LYS A 1 94 ? -7.523 -3.822 17.160 1.00 91.25 94 LYS A CA 1
ATOM 759 C C . LYS A 1 94 ? -6.681 -3.403 18.371 1.00 91.25 94 LYS A C 1
ATOM 761 O O . LYS A 1 94 ? -7.145 -3.497 19.502 1.00 91.25 94 LYS A O 1
ATOM 766 N N . ASN A 1 95 ? -5.444 -2.969 18.144 1.00 90.00 95 ASN A N 1
ATOM 767 C CA . ASN A 1 95 ? -4.531 -2.572 19.216 1.00 90.00 95 ASN A C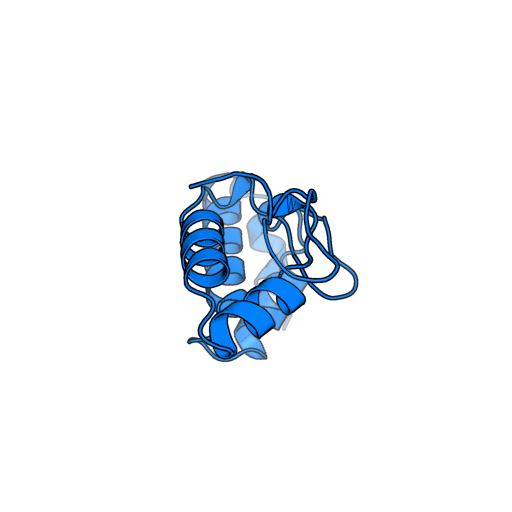A 1
ATOM 768 C C . ASN A 1 95 ? -4.763 -1.134 19.718 1.00 90.00 95 ASN A C 1
ATOM 770 O O . ASN A 1 95 ? -4.285 -0.799 20.801 1.00 90.00 95 ASN A O 1
ATOM 774 N N . ASN A 1 96 ? -5.456 -0.288 18.946 1.00 86.19 96 ASN A N 1
ATOM 775 C CA . ASN A 1 96 ? -5.641 1.139 19.242 1.00 86.19 96 ASN A CA 1
ATOM 776 C C . ASN A 1 96 ? -7.105 1.548 19.493 1.00 86.19 96 ASN A C 1
ATOM 778 O O . ASN A 1 96 ? -7.345 2.635 20.016 1.00 86.19 96 ASN A O 1
ATOM 782 N N . THR A 1 97 ? -8.077 0.694 19.176 1.00 75.88 97 THR A N 1
ATOM 783 C CA . THR A 1 97 ? -9.492 0.891 19.504 1.00 75.88 97 THR A CA 1
ATOM 784 C C . THR A 1 97 ? -9.801 0.185 20.825 1.00 75.88 97 THR A C 1
ATOM 786 O O . THR A 1 97 ? -9.456 -0.981 21.017 1.00 75.88 97 THR A O 1
ATOM 789 N N . ASN A 1 98 ? -10.435 0.894 21.767 1.00 57.53 98 ASN A N 1
ATOM 790 C CA . ASN A 1 98 ? -10.892 0.293 23.022 1.00 57.53 98 ASN A CA 1
ATOM 791 C C . ASN A 1 98 ? -11.849 -0.875 22.717 1.00 57.53 98 ASN A C 1
ATOM 793 O O . ASN A 1 98 ? -12.720 -0.754 21.862 1.00 57.53 98 ASN A O 1
ATOM 797 N N . ASN A 1 99 ? -11.674 -1.987 23.439 1.00 51.56 99 ASN A N 1
ATOM 798 C CA . ASN A 1 99 ? -12.301 -3.305 23.233 1.00 51.56 99 ASN A CA 1
ATOM 799 C C . ASN A 1 99 ? -13.836 -3.334 23.044 1.00 51.56 99 ASN A C 1
ATOM 801 O O . ASN A 1 99 ? -14.345 -4.383 22.667 1.00 51.56 99 ASN A O 1
ATOM 805 N N . ASP A 1 100 ? -14.571 -2.250 23.308 1.00 51.62 100 ASP A N 1
ATOM 806 C CA . ASP A 1 100 ? -16.039 -2.226 23.226 1.00 51.62 100 ASP A CA 1
ATOM 807 C C . ASP A 1 100 ? -16.583 -2.043 21.792 1.00 51.62 100 ASP A C 1
ATOM 809 O O . ASP A 1 100 ? -17.636 -2.590 21.493 1.00 51.62 100 ASP A O 1
ATOM 813 N N . ASP A 1 101 ? -15.865 -1.382 20.871 1.00 52.28 101 ASP A N 1
ATOM 814 C CA . ASP A 1 101 ? -16.368 -1.138 19.496 1.00 52.28 101 ASP A CA 1
ATOM 815 C C . ASP A 1 101 ? -15.965 -2.228 18.480 1.00 52.28 101 ASP A C 1
ATOM 817 O O . ASP A 1 101 ? -16.459 -2.259 17.355 1.00 52.28 101 ASP A O 1
ATOM 821 N N . PHE A 1 102 ? -15.045 -3.131 18.840 1.00 49.38 102 PHE A N 1
ATOM 822 C CA . PHE A 1 102 ? -14.511 -4.146 17.913 1.00 49.38 102 PHE A CA 1
ATOM 823 C C . PHE A 1 102 ? -15.268 -5.485 17.977 1.00 49.38 102 PHE A C 1
ATOM 825 O O . PHE A 1 102 ? -15.112 -6.335 17.102 1.00 49.38 102 PHE A O 1
ATOM 832 N N . VAL A 1 103 ? -16.078 -5.697 19.020 1.00 48.91 103 VAL A N 1
ATOM 833 C CA . VAL A 1 103 ? -16.771 -6.973 19.284 1.00 48.91 103 VAL A CA 1
ATOM 834 C C . VAL A 1 103 ? -18.097 -7.083 18.522 1.00 48.91 103 VAL A C 1
ATOM 836 O O . VAL A 1 103 ? -18.496 -8.195 18.178 1.00 48.91 103 VAL A O 1
ATOM 839 N N . ASP A 1 104 ? -18.722 -5.961 18.154 1.00 46.41 104 ASP A N 1
ATOM 840 C CA . ASP A 1 104 ? -20.005 -5.946 17.431 1.00 46.41 104 ASP A CA 1
ATOM 841 C C . ASP A 1 104 ? -19.900 -6.352 15.946 1.00 46.41 104 ASP A C 1
ATOM 843 O O . ASP A 1 104 ? -20.917 -6.569 15.293 1.00 46.41 104 ASP A O 1
ATOM 847 N N . VAL A 1 105 ? -18.685 -6.516 15.406 1.00 50.22 105 VAL A N 1
ATOM 848 C CA . VAL A 1 105 ? -18.456 -6.863 13.986 1.00 50.22 105 VAL A CA 1
ATOM 849 C C . VAL A 1 105 ? -18.164 -8.360 13.783 1.00 50.22 105 VAL A C 1
ATOM 851 O O . VAL A 1 105 ? -18.206 -8.868 12.668 1.00 50.22 105 VAL A O 1
ATOM 854 N N . ILE A 1 106 ? -17.891 -9.115 14.857 1.00 50.66 106 ILE A N 1
ATOM 855 C CA . ILE A 1 106 ? -17.438 -10.521 14.756 1.00 50.66 106 ILE A CA 1
ATOM 856 C C . ILE A 1 106 ? -18.602 -11.525 14.874 1.00 50.66 106 ILE A C 1
ATOM 858 O O . ILE A 1 106 ? -18.414 -12.717 14.640 1.00 50.66 106 ILE A O 1
ATOM 862 N N . TYR A 1 107 ? -19.813 -11.066 15.203 1.00 48.09 107 TYR A N 1
ATOM 863 C CA . TYR A 1 107 ? -20.995 -11.923 15.304 1.00 48.09 107 TYR A CA 1
ATOM 864 C C . TYR A 1 107 ? -22.188 -11.334 14.555 1.00 48.09 107 TYR A C 1
ATOM 866 O O . TYR A 1 107 ? -23.049 -10.687 15.145 1.00 48.09 107 TYR A O 1
ATOM 874 N N . VAL A 1 108 ? -22.288 -11.650 13.267 1.00 41.75 108 VAL A N 1
ATOM 875 C CA . VAL A 1 108 ? -23.591 -11.813 12.618 1.00 41.75 108 VAL A CA 1
ATOM 876 C C . VAL A 1 108 ? -23.517 -13.103 11.797 1.00 41.75 108 VAL A C 1
ATOM 878 O O . VAL A 1 108 ? -22.616 -13.238 10.972 1.00 41.75 108 VAL A O 1
ATOM 881 N N . ASP A 1 109 ? -24.408 -14.039 12.147 1.00 39.91 109 ASP A N 1
ATOM 882 C CA . ASP A 1 109 ? -24.558 -15.440 11.689 1.00 39.91 109 ASP A CA 1
ATOM 883 C C . ASP A 1 109 ? -24.155 -15.761 10.235 1.00 39.91 109 ASP A C 1
ATOM 885 O O . ASP A 1 109 ? -24.606 -15.052 9.303 1.00 39.91 109 ASP A O 1
#

Sequence (109 aa):
MSDIIDFGIYKGLEWKKLSSEYLHGLADMGNIQADEYLEKLYNSPIEIQTVGFGKFSGSLWVELDVDYLHWILNNVDVSNIKHILASRALEYIKNNTNNDDFVDVIYVD

Radius of gyration: 16.18 Å; chains: 1; bounding box: 42×32×43 Å

pLDDT: mean 85.44, std 13.92, range [39.91, 96.5]

Foldseek 3Di:
DDQADCDDPRGGPGLVPDQLVVLVVCVVVVNPVSVVVVVVQLPDQQQPHADRDDPRHPPRLLPDDLVVLVVCCVPPDCPDSSVVSSVNSVVVNVVPPDPPPPVVVPDDD